Protein AF-A0A3N6W2A1-F1 (afdb_monomer_lite)

Structure (mmCIF, N/CA/C/O backbone):
data_AF-A0A3N6W2A1-F1
#
_entry.id   AF-A0A3N6W2A1-F1
#
loop_
_atom_site.group_PDB
_atom_site.id
_atom_site.type_symbol
_atom_site.label_atom_id
_atom_site.label_alt_id
_atom_site.label_comp_id
_atom_site.label_asym_id
_atom_site.label_entity_id
_atom_site.label_seq_id
_atom_site.pdbx_PDB_ins_code
_atom_site.Cartn_x
_atom_site.Cartn_y
_atom_site.Cartn_z
_atom_site.occupancy
_atom_site.B_iso_or_equiv
_atom_site.auth_seq_id
_atom_site.auth_comp_id
_atom_site.auth_asym_id
_atom_site.auth_atom_id
_atom_site.pdbx_PDB_model_num
ATOM 1 N N . MET A 1 1 ? 66.317 12.081 1.863 1.00 39.25 1 MET A N 1
ATOM 2 C CA . MET A 1 1 ? 66.305 10.821 1.092 1.00 39.25 1 MET A CA 1
ATOM 3 C C . MET A 1 1 ? 64.850 10.505 0.792 1.00 39.25 1 MET A C 1
ATOM 5 O O . MET A 1 1 ? 64.077 10.373 1.728 1.00 39.25 1 MET A O 1
ATOM 9 N N . PHE A 1 2 ? 64.473 10.558 -0.485 1.00 30.78 2 PHE A N 1
ATOM 10 C CA . PHE A 1 2 ? 63.112 10.341 -0.981 1.00 30.78 2 PHE A CA 1
ATOM 11 C C . PHE A 1 2 ? 62.714 8.862 -0.900 1.00 30.78 2 PHE A C 1
ATOM 13 O O . PHE A 1 2 ? 63.525 8.002 -1.236 1.00 30.78 2 PHE A O 1
ATOM 20 N N . LEU A 1 3 ? 61.440 8.597 -0.612 1.00 36.06 3 LEU A N 1
ATOM 21 C CA . LEU A 1 3 ? 60.660 7.619 -1.371 1.00 36.06 3 LEU A CA 1
ATOM 22 C C . LEU A 1 3 ? 59.370 8.323 -1.827 1.00 36.06 3 LEU A C 1
ATOM 24 O O . LEU A 1 3 ? 58.676 8.881 -0.976 1.00 36.06 3 LEU A O 1
ATOM 28 N N . PRO A 1 4 ? 59.057 8.369 -3.134 1.00 37.38 4 PRO A N 1
ATOM 29 C CA . PRO A 1 4 ? 57.804 8.930 -3.616 1.00 37.38 4 PRO A CA 1
ATOM 30 C C . PRO A 1 4 ? 56.659 7.930 -3.415 1.00 37.38 4 PRO A C 1
ATOM 32 O O . PRO A 1 4 ? 56.799 6.733 -3.672 1.00 37.38 4 PRO A O 1
ATOM 35 N N . PHE A 1 5 ? 55.516 8.448 -2.971 1.00 33.84 5 PHE A N 1
ATOM 36 C CA . PHE A 1 5 ? 54.234 7.756 -2.981 1.00 33.84 5 PHE A CA 1
ATOM 37 C C . PHE A 1 5 ? 53.875 7.460 -4.444 1.00 33.84 5 PHE A C 1
ATOM 39 O O . PHE A 1 5 ? 53.696 8.381 -5.240 1.00 33.84 5 PHE A O 1
ATOM 46 N N . ARG A 1 6 ? 53.853 6.180 -4.834 1.00 37.25 6 ARG A N 1
ATOM 47 C CA . ARG A 1 6 ? 53.303 5.773 -6.132 1.00 37.25 6 ARG A CA 1
ATOM 48 C C . ARG A 1 6 ? 51.794 5.929 -6.041 1.00 37.25 6 ARG A C 1
ATOM 50 O O . ARG A 1 6 ? 51.123 5.066 -5.483 1.00 37.25 6 ARG A O 1
ATOM 57 N N . GLU A 1 7 ? 51.284 7.005 -6.623 1.00 39.84 7 GLU A N 1
ATOM 58 C CA . GLU A 1 7 ? 49.917 7.044 -7.124 1.00 39.84 7 GLU A CA 1
ATOM 59 C C . GLU A 1 7 ? 49.813 5.947 -8.191 1.00 39.84 7 GLU A C 1
ATOM 61 O O . GLU A 1 7 ? 50.263 6.088 -9.328 1.00 39.84 7 GLU A O 1
ATOM 66 N N . GLY A 1 8 ? 49.336 4.770 -7.780 1.00 39.75 8 GLY A N 1
ATOM 67 C CA . GLY A 1 8 ? 48.748 3.838 -8.729 1.00 39.75 8 GLY A CA 1
ATOM 68 C C . GLY A 1 8 ? 47.528 4.527 -9.335 1.00 39.75 8 GLY A C 1
ATOM 69 O O . GLY A 1 8 ? 46.872 5.287 -8.618 1.00 39.75 8 GLY A O 1
ATOM 70 N N . PRO A 1 9 ? 47.227 4.322 -10.626 1.00 40.31 9 PRO A N 1
ATOM 71 C CA . PRO A 1 9 ? 46.021 4.896 -11.191 1.00 40.31 9 PRO A CA 1
ATOM 72 C C . PRO A 1 9 ? 44.855 4.443 -10.312 1.00 40.31 9 PRO A C 1
ATOM 74 O O . PRO A 1 9 ? 44.665 3.240 -10.112 1.00 40.31 9 PRO A O 1
ATOM 77 N N . MET A 1 10 ? 44.110 5.406 -9.756 1.00 40.62 10 MET A N 1
ATOM 78 C CA . MET A 1 10 ? 42.717 5.159 -9.418 1.00 40.62 10 MET A CA 1
ATOM 79 C C . MET A 1 10 ? 42.120 4.646 -10.713 1.00 40.62 10 MET A C 1
ATOM 81 O O . MET A 1 10 ? 41.870 5.417 -11.639 1.00 40.62 10 MET A O 1
ATOM 85 N N . SER A 1 11 ? 41.994 3.324 -10.807 1.00 43.94 11 SER A N 1
ATOM 86 C CA . SER A 1 11 ? 41.056 2.737 -11.729 1.00 43.94 11 SER A CA 1
ATOM 87 C C . SER A 1 11 ? 39.748 3.364 -11.297 1.00 43.94 11 SER A C 1
ATOM 89 O O . SER A 1 11 ? 39.209 3.020 -10.245 1.00 43.94 11 SER A O 1
ATOM 91 N N . LEU A 1 12 ? 39.305 4.364 -12.058 1.00 44.81 12 LEU A N 1
ATOM 92 C CA . LEU A 1 12 ? 37.895 4.636 -12.163 1.00 44.81 12 LEU A CA 1
ATOM 93 C C . LEU A 1 12 ? 37.332 3.254 -12.461 1.00 44.81 12 LEU A C 1
ATOM 95 O O . LEU A 1 12 ? 37.626 2.660 -13.501 1.00 44.81 12 LEU A O 1
ATOM 99 N N . VAL A 1 13 ? 36.682 2.658 -11.464 1.00 46.94 13 VAL A N 1
ATOM 100 C CA . VAL A 1 13 ? 35.676 1.664 -11.768 1.00 46.94 13 VAL A CA 1
ATOM 101 C C . VAL A 1 13 ? 34.690 2.507 -12.543 1.00 46.94 13 VAL A C 1
ATOM 103 O O . VAL A 1 13 ? 33.936 3.291 -11.975 1.00 46.94 13 VAL A O 1
ATOM 106 N N . GLU A 1 14 ? 34.874 2.495 -13.857 1.00 40.19 14 GLU A N 1
ATOM 107 C CA . GLU A 1 14 ? 33.862 2.861 -14.810 1.00 40.19 14 GLU A CA 1
ATOM 108 C C . GLU A 1 14 ? 32.752 1.883 -14.455 1.00 40.19 14 GLU A C 1
ATOM 110 O O . GLU A 1 14 ? 32.778 0.709 -14.833 1.00 40.19 14 GLU A O 1
ATOM 115 N N . SER A 1 15 ? 31.882 2.313 -13.540 1.00 46.41 15 SER A N 1
ATOM 116 C CA . SER A 1 15 ? 30.575 1.726 -13.374 1.00 46.41 15 SER A CA 1
ATOM 117 C C . SER A 1 15 ? 29.978 1.908 -14.752 1.00 46.41 15 SER A C 1
ATOM 119 O O . SER A 1 15 ? 29.510 2.995 -15.081 1.00 46.41 15 SER A O 1
ATOM 121 N N . SER A 1 16 ? 30.164 0.899 -15.609 1.00 40.03 16 SER A N 1
ATOM 122 C CA . SER A 1 16 ? 29.459 0.786 -16.874 1.00 40.03 16 SER A CA 1
ATOM 123 C C . SER A 1 16 ? 28.034 1.198 -16.545 1.00 40.03 16 SER A C 1
ATOM 125 O O . SER A 1 16 ? 27.504 0.630 -15.580 1.00 40.03 16 SER A O 1
ATOM 127 N N . PRO A 1 17 ? 27.429 2.179 -17.239 1.00 47.47 17 PRO A N 1
ATOM 128 C CA . PRO A 1 17 ? 25.997 2.315 -17.139 1.00 47.47 17 PRO A CA 1
ATOM 129 C C . PRO A 1 17 ? 25.513 0.965 -17.649 1.00 47.47 17 PRO A C 1
ATOM 131 O O . PRO A 1 17 ? 25.675 0.604 -18.816 1.00 47.47 17 PRO A O 1
ATOM 134 N N . VAL A 1 18 ? 25.113 0.104 -16.720 1.00 49.78 18 VAL A N 1
ATOM 135 C CA . VAL A 1 18 ? 24.213 -0.962 -17.081 1.00 49.78 18 VAL A CA 1
ATOM 136 C C . VAL A 1 18 ? 23.040 -0.142 -17.566 1.00 49.78 18 VAL A C 1
ATOM 138 O O . VAL A 1 18 ? 22.461 0.585 -16.764 1.00 49.78 18 VAL A O 1
ATOM 141 N N . ASP A 1 19 ? 22.802 -0.138 -18.876 1.00 51.88 19 ASP A N 1
ATOM 142 C CA . ASP A 1 19 ? 21.496 0.210 -19.411 1.00 51.88 19 ASP A CA 1
ATOM 143 C C . ASP A 1 19 ? 20.515 -0.644 -18.607 1.00 51.88 19 ASP A C 1
ATOM 145 O O . ASP A 1 19 ? 20.301 -1.826 -18.905 1.00 51.88 19 ASP A O 1
ATOM 149 N N . LEU A 1 20 ? 20.006 -0.094 -17.506 1.00 59.22 20 LEU A N 1
ATOM 150 C CA . LEU A 1 20 ? 18.919 -0.662 -16.744 1.00 59.22 20 LEU A CA 1
ATOM 151 C C . LEU A 1 20 ? 17.723 -0.410 -17.637 1.00 59.22 20 LEU A C 1
ATOM 153 O O . LEU A 1 20 ? 17.031 0.597 -17.540 1.00 59.22 20 LEU A O 1
ATOM 157 N N . ALA A 1 21 ? 17.575 -1.291 -18.626 1.00 74.25 21 ALA A N 1
ATOM 158 C CA . ALA A 1 21 ? 16.451 -1.259 -19.526 1.00 74.25 21 ALA A CA 1
ATOM 159 C C . ALA A 1 21 ? 15.194 -1.148 -18.667 1.00 74.25 21 ALA A C 1
ATOM 161 O O . ALA A 1 21 ? 15.013 -1.944 -17.741 1.00 74.25 21 ALA A O 1
ATOM 162 N N . CYS A 1 22 ? 14.376 -0.140 -18.977 1.00 82.81 22 CYS A N 1
ATOM 163 C CA . CYS A 1 22 ? 13.156 0.156 -18.245 1.00 82.81 22 CYS A CA 1
ATOM 164 C C . CYS A 1 22 ? 12.401 -1.153 -17.941 1.00 82.81 22 CYS A C 1
ATOM 166 O O . CYS A 1 22 ? 12.085 -1.898 -18.881 1.00 82.81 22 CYS A O 1
ATOM 168 N N . PRO A 1 23 ? 12.164 -1.485 -16.659 1.00 85.69 23 PRO A N 1
ATOM 169 C CA . PRO A 1 23 ? 11.565 -2.757 -16.302 1.00 85.69 23 PRO A CA 1
ATOM 170 C C . PRO A 1 23 ? 10.184 -2.919 -16.940 1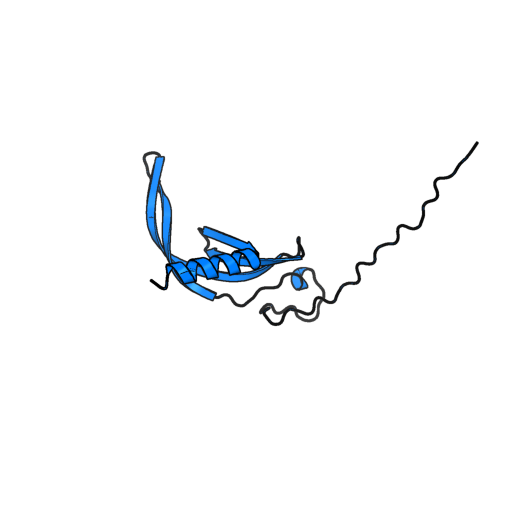.00 85.69 23 PRO A C 1
ATOM 172 O O . PRO A 1 23 ? 9.414 -1.966 -17.001 1.00 85.69 23 PRO A O 1
ATOM 175 N N . GLU A 1 24 ? 9.807 -4.143 -17.323 1.00 88.75 24 GLU A N 1
ATOM 176 C CA . GLU A 1 24 ? 8.507 -4.409 -17.976 1.00 88.75 24 GLU A CA 1
ATOM 177 C C . GLU A 1 24 ? 7.284 -3.981 -17.145 1.00 88.75 24 GLU A C 1
ATOM 179 O O . GLU A 1 24 ? 6.186 -3.838 -17.675 1.00 88.75 24 GLU A O 1
ATOM 184 N N . TRP A 1 25 ? 7.454 -3.819 -15.832 1.00 91.62 25 TRP A N 1
ATOM 185 C CA . TRP A 1 25 ? 6.402 -3.372 -14.922 1.00 91.62 25 TRP A CA 1
ATOM 186 C C . TRP A 1 25 ? 6.295 -1.846 -14.808 1.00 91.62 25 TRP A C 1
ATOM 188 O O . TRP A 1 25 ? 5.337 -1.365 -14.203 1.00 91.62 25 TRP A O 1
ATOM 198 N N . CYS A 1 26 ? 7.273 -1.096 -15.318 1.00 92.00 26 CYS A N 1
ATOM 199 C CA . CYS A 1 26 ? 7.289 0.356 -15.249 1.00 92.00 26 CYS A CA 1
ATOM 200 C C . CYS A 1 26 ? 6.246 0.947 -16.210 1.00 92.00 26 CYS A C 1
ATOM 202 O O . CYS A 1 26 ? 6.182 0.593 -17.387 1.00 92.00 26 CYS A O 1
ATOM 204 N N . ALA A 1 27 ? 5.434 1.864 -15.695 1.00 90.88 27 ALA A N 1
ATOM 205 C CA . ALA A 1 27 ? 4.418 2.616 -16.422 1.00 90.88 27 ALA A CA 1
ATOM 206 C C . ALA A 1 27 ? 4.857 4.062 -16.728 1.00 90.88 27 ALA A C 1
ATOM 208 O O . ALA A 1 27 ? 4.149 4.793 -17.427 1.00 90.88 27 ALA A O 1
ATOM 209 N N . VAL A 1 28 ? 6.014 4.496 -16.216 1.00 87.12 28 VAL A N 1
ATOM 210 C CA . VAL A 1 28 ? 6.564 5.830 -16.477 1.00 87.12 28 VAL A CA 1
ATOM 211 C C . VAL A 1 28 ? 7.091 5.899 -17.911 1.00 87.12 28 VAL A C 1
ATOM 213 O O . VAL A 1 28 ? 7.804 5.018 -18.391 1.00 87.12 28 VAL A O 1
ATOM 216 N N . ASN A 1 29 ? 6.739 6.972 -18.620 1.00 82.00 29 ASN A N 1
ATOM 217 C CA . ASN A 1 29 ? 7.278 7.239 -19.947 1.00 82.00 29 ASN A CA 1
ATOM 218 C C . ASN A 1 29 ? 8.612 7.986 -19.831 1.00 82.00 29 ASN A C 1
ATOM 220 O O . ASN A 1 29 ? 8.628 9.213 -19.734 1.00 82.00 29 ASN A O 1
ATOM 224 N N . HIS A 1 30 ? 9.707 7.235 -19.886 1.00 74.94 30 HIS A N 1
ATOM 225 C CA . HIS A 1 30 ? 11.074 7.757 -19.806 1.00 74.94 30 HIS A CA 1
ATOM 226 C C . HIS A 1 30 ? 11.573 8.411 -21.116 1.00 74.94 30 HIS A C 1
ATOM 228 O O . HIS A 1 30 ? 12.630 9.027 -21.168 1.00 74.94 30 HIS A O 1
ATOM 234 N N . GLY A 1 31 ? 10.796 8.377 -22.208 1.00 66.88 31 GLY A N 1
ATOM 235 C CA . GLY A 1 31 ? 11.262 8.916 -23.491 1.00 66.88 31 GLY A CA 1
ATOM 236 C C . GLY A 1 31 ? 12.565 8.246 -23.961 1.00 66.88 31 GLY A C 1
ATOM 237 O O . GLY A 1 31 ? 12.770 7.060 -23.737 1.00 66.88 31 GLY A O 1
ATOM 238 N N . THR A 1 32 ? 13.422 8.982 -24.672 1.00 62.81 32 THR A N 1
ATOM 239 C CA . THR A 1 32 ? 14.726 8.497 -25.182 1.00 62.81 32 THR A CA 1
ATOM 240 C C . THR A 1 32 ? 15.918 9.221 -24.550 1.00 62.81 32 THR A C 1
ATOM 242 O O . THR A 1 32 ? 16.983 9.272 -25.162 1.00 62.81 32 THR A O 1
ATOM 245 N N . HIS A 1 33 ? 15.734 9.900 -23.418 1.00 52.72 33 HIS A N 1
ATOM 246 C CA . HIS A 1 33 ? 16.757 10.782 -22.858 1.00 52.72 33 HIS A CA 1
ATOM 247 C C . HIS A 1 33 ? 17.191 10.304 -21.484 1.00 52.72 33 HIS A C 1
ATOM 249 O O . HIS A 1 33 ? 16.479 10.609 -20.540 1.00 52.72 33 HIS A O 1
ATOM 255 N N . GLU A 1 34 ? 18.399 9.735 -21.409 1.00 56.97 34 GLU A N 1
ATOM 256 C CA . GLU A 1 34 ? 19.134 9.365 -20.189 1.00 56.97 34 GLU A CA 1
ATOM 257 C C . GLU A 1 34 ? 19.265 10.556 -19.218 1.00 56.97 34 GLU A C 1
ATOM 259 O O . GLU A 1 34 ? 20.271 11.272 -19.168 1.00 56.97 34 GLU A O 1
ATOM 264 N N . LEU A 1 35 ? 18.203 10.835 -18.476 1.00 58.94 35 LEU A N 1
ATOM 265 C CA . LEU A 1 35 ? 18.165 11.793 -17.381 1.00 58.94 35 LEU A CA 1
ATOM 266 C C . LEU A 1 35 ? 18.044 11.011 -16.076 1.00 58.94 35 LEU A C 1
ATOM 268 O O . LEU A 1 35 ? 17.622 9.8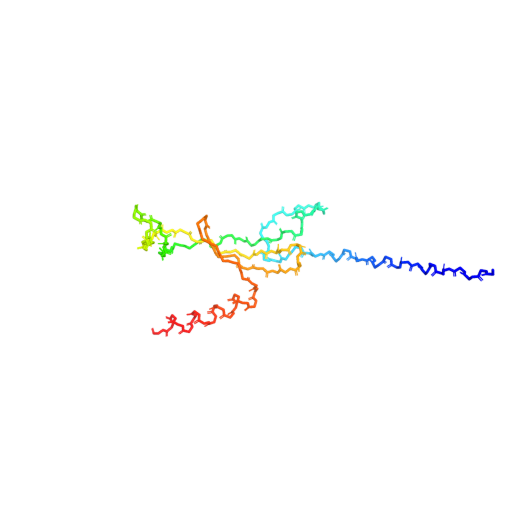72 -16.078 1.00 58.94 35 LEU A O 1
ATOM 272 N N . VAL A 1 36 ? 18.324 11.640 -14.934 1.00 55.59 36 VAL A N 1
ATOM 273 C CA . VAL A 1 36 ? 18.113 11.017 -13.605 1.00 55.59 36 VAL A CA 1
ATOM 274 C C . VAL A 1 36 ? 16.665 10.518 -13.416 1.00 55.59 36 VAL A C 1
ATOM 276 O O . VAL A 1 36 ? 16.419 9.591 -12.661 1.00 55.59 36 VAL A O 1
ATOM 279 N N . ALA A 1 37 ? 15.700 11.094 -14.145 1.00 57.62 37 ALA A N 1
ATOM 280 C CA . ALA A 1 37 ? 14.315 10.620 -14.182 1.00 57.62 37 ALA A CA 1
ATOM 281 C C . ALA A 1 37 ? 14.132 9.259 -14.890 1.00 57.62 37 ALA A C 1
ATOM 283 O O . ALA A 1 37 ? 13.057 8.672 -14.793 1.00 57.62 37 ALA A O 1
ATOM 284 N N . ASP A 1 38 ? 15.143 8.768 -15.604 1.00 63.41 38 ASP A N 1
ATOM 285 C CA . ASP A 1 38 ? 15.161 7.445 -16.233 1.00 63.41 38 ASP A CA 1
ATOM 286 C C . ASP A 1 38 ? 15.495 6.335 -15.238 1.00 63.41 38 ASP A C 1
ATOM 288 O O . ASP A 1 38 ? 15.158 5.185 -15.503 1.00 63.41 38 ASP A O 1
ATOM 292 N N . ASP A 1 39 ? 16.056 6.685 -14.076 1.00 70.06 39 ASP A N 1
ATOM 293 C CA . ASP A 1 39 ? 16.361 5.739 -12.997 1.00 70.06 39 ASP A CA 1
ATOM 294 C C . ASP A 1 39 ? 15.170 5.547 -12.028 1.00 70.06 39 ASP A C 1
ATOM 296 O O . ASP A 1 39 ? 15.124 4.574 -11.268 1.00 70.06 39 ASP A O 1
ATOM 300 N N . ASP A 1 40 ? 14.179 6.449 -12.054 1.00 80.06 40 ASP A N 1
ATOM 301 C CA . ASP A 1 40 ? 12.997 6.421 -11.181 1.00 80.06 40 ASP A CA 1
ATOM 302 C C . ASP A 1 40 ? 11.828 5.675 -11.846 1.00 80.06 40 ASP A C 1
ATOM 304 O O . ASP A 1 40 ? 10.976 6.253 -12.524 1.00 80.06 40 ASP A O 1
ATOM 308 N N . HIS A 1 41 ? 11.752 4.363 -11.639 1.00 88.88 41 HIS A N 1
ATOM 309 C CA . HIS A 1 41 ? 10.683 3.535 -12.198 1.00 88.88 41 HIS A CA 1
ATOM 310 C C . HIS A 1 41 ? 9.472 3.432 -11.271 1.00 88.88 41 HIS A C 1
ATOM 312 O O . HIS A 1 41 ? 9.612 3.212 -10.068 1.00 88.88 41 HIS A O 1
ATOM 318 N N . GLN A 1 42 ? 8.267 3.478 -11.841 1.00 93.75 42 GLN A N 1
ATOM 319 C CA . GLN A 1 42 ? 7.016 3.316 -11.099 1.00 93.75 42 GLN A CA 1
ATOM 320 C C . GLN A 1 42 ? 6.015 2.472 -11.888 1.00 93.75 42 GLN A C 1
ATOM 322 O O . GLN A 1 42 ? 5.873 2.653 -13.094 1.00 93.75 42 GLN A O 1
ATOM 327 N N . SER A 1 43 ? 5.299 1.566 -11.224 1.00 95.62 43 SER A N 1
ATOM 328 C CA . SER A 1 43 ? 4.159 0.862 -11.815 1.00 95.62 43 SER A CA 1
ATOM 329 C C . SER A 1 43 ? 2.942 1.772 -11.981 1.00 95.62 43 SER A C 1
ATOM 331 O O . SER A 1 43 ? 2.891 2.890 -11.459 1.00 95.62 43 SER A O 1
ATOM 333 N N . ASP A 1 44 ? 1.903 1.240 -12.627 1.00 96.00 44 ASP A N 1
ATOM 334 C CA . ASP A 1 44 ? 0.556 1.790 -12.503 1.00 96.00 44 ASP A CA 1
ATOM 335 C C . ASP A 1 44 ? 0.150 1.919 -11.027 1.00 96.00 44 ASP A C 1
ATOM 337 O O . ASP A 1 44 ? 0.573 1.135 -10.166 1.00 96.00 44 ASP A O 1
ATOM 341 N N . ILE A 1 45 ? -0.696 2.911 -10.749 1.00 96.38 45 ILE A N 1
ATOM 342 C CA . ILE A 1 45 ? -1.266 3.125 -9.422 1.00 96.38 45 ILE A CA 1
ATOM 343 C C . ILE A 1 45 ? -2.498 2.236 -9.263 1.00 96.38 45 ILE A C 1
ATOM 345 O O . ILE A 1 45 ? -3.471 2.353 -10.012 1.00 96.38 45 ILE A O 1
ATOM 349 N N . HIS A 1 46 ? -2.469 1.354 -8.264 1.00 97.44 46 HIS A N 1
ATOM 350 C CA . HIS A 1 46 ? -3.614 0.531 -7.898 1.00 97.44 46 HIS A CA 1
ATOM 351 C C . HIS A 1 46 ? -4.326 1.113 -6.676 1.00 97.44 46 HIS A C 1
ATOM 353 O O . HIS A 1 46 ? -3.924 0.869 -5.540 1.00 97.44 46 HIS A O 1
ATOM 359 N N . THR A 1 47 ? -5.411 1.848 -6.914 1.00 97.69 47 THR A N 1
ATOM 360 C CA . THR A 1 47 ? -6.226 2.456 -5.854 1.00 97.69 47 THR A CA 1
ATOM 361 C C . THR A 1 47 ? -7.275 1.482 -5.309 1.00 97.69 47 THR A C 1
ATOM 363 O O . THR A 1 47 ? -8.009 0.838 -6.065 1.00 97.69 47 THR A O 1
ATOM 366 N N . VAL A 1 48 ? -7.381 1.388 -3.982 1.00 96.62 48 VAL A N 1
ATOM 367 C CA . VAL A 1 48 ? -8.303 0.504 -3.258 1.00 96.62 48 VAL A CA 1
ATOM 368 C C . VAL A 1 48 ? -9.077 1.290 -2.201 1.00 96.62 48 VAL A C 1
ATOM 370 O O . VAL A 1 48 ? -8.487 1.878 -1.298 1.00 96.62 48 VAL A O 1
ATOM 373 N N . ALA A 1 49 ? -10.409 1.222 -2.252 1.00 97.12 49 ALA A N 1
ATOM 374 C CA . ALA A 1 49 ? -11.265 1.781 -1.208 1.00 97.12 49 ALA A CA 1
ATOM 375 C C . ALA A 1 49 ? -11.096 1.012 0.116 1.00 97.12 49 ALA A C 1
ATOM 377 O O . ALA A 1 49 ? -11.206 -0.218 0.162 1.00 97.12 49 ALA A O 1
ATOM 378 N N . ALA A 1 50 ? -10.876 1.738 1.209 1.00 94.81 50 ALA A N 1
ATOM 379 C CA . ALA A 1 50 ? -10.549 1.189 2.516 1.00 94.81 50 ALA A CA 1
ATOM 380 C C . ALA A 1 50 ? -11.232 1.931 3.678 1.00 94.81 50 ALA A C 1
ATOM 382 O O . ALA A 1 50 ? -11.622 3.096 3.595 1.00 94.81 50 ALA A O 1
ATOM 383 N N . LEU A 1 51 ? -11.353 1.232 4.811 1.00 95.19 51 LEU A N 1
ATOM 384 C CA . LEU A 1 51 ? -11.751 1.808 6.096 1.00 95.19 51 LEU A CA 1
ATOM 385 C C . LEU A 1 51 ? -10.542 1.823 7.027 1.00 95.19 51 LEU A C 1
ATOM 387 O O . LEU A 1 51 ? -10.082 0.771 7.474 1.00 95.19 51 LEU A O 1
ATOM 391 N N . LEU A 1 52 ? -10.041 3.017 7.329 1.00 92.94 52 LEU A N 1
ATOM 392 C CA . LEU A 1 52 ? -8.791 3.207 8.056 1.00 92.94 52 LEU A CA 1
ATOM 393 C C . LEU A 1 52 ? -9.040 3.718 9.464 1.00 92.94 52 LEU A C 1
ATOM 395 O O . LEU A 1 52 ? -9.914 4.550 9.708 1.00 92.94 52 LEU A O 1
ATOM 399 N N . ARG A 1 53 ? -8.250 3.208 10.410 1.00 92.06 53 ARG A N 1
ATOM 400 C CA . ARG A 1 53 ? -8.234 3.696 11.789 1.00 92.06 53 ARG A CA 1
ATOM 401 C C . ARG A 1 53 ? -7.224 4.830 11.876 1.00 92.06 53 ARG A C 1
ATOM 403 O O . ARG A 1 53 ? -6.034 4.594 11.731 1.00 92.06 53 ARG A O 1
ATOM 410 N N . HIS A 1 54 ? -7.702 6.030 12.166 1.00 87.88 54 HIS A N 1
ATOM 411 C CA . HIS A 1 54 ? -6.871 7.213 12.342 1.00 87.88 54 HIS A CA 1
ATOM 412 C C . HIS A 1 54 ? -6.856 7.635 13.814 1.00 87.88 54 HIS A C 1
ATOM 414 O O . HIS A 1 54 ? -7.904 7.645 14.468 1.00 87.88 54 HIS A O 1
ATOM 420 N N . LEU A 1 55 ? -5.678 7.982 14.335 1.00 88.81 55 LEU A N 1
ATOM 421 C CA . LEU A 1 55 ? -5.510 8.566 15.666 1.00 88.81 55 LEU A CA 1
ATOM 422 C C . LEU A 1 55 ? -5.511 10.087 15.527 1.00 88.81 55 LEU A C 1
ATOM 424 O O . LEU A 1 55 ? -4.651 10.650 14.861 1.00 88.81 55 LEU A O 1
ATOM 428 N N . ALA A 1 56 ? -6.479 10.750 16.150 1.00 85.56 56 ALA A N 1
ATOM 429 C CA . ALA A 1 56 ? -6.606 12.199 16.130 1.00 85.56 56 ALA A CA 1
ATOM 430 C C . ALA A 1 56 ? -6.517 12.766 17.554 1.00 85.56 56 ALA A C 1
ATOM 432 O O . ALA A 1 56 ? -7.024 12.141 18.487 1.00 85.56 56 ALA A O 1
ATOM 433 N N . PRO A 1 57 ? -5.913 13.948 17.743 1.00 89.19 57 PRO A N 1
ATOM 434 C CA . PRO A 1 57 ? -5.930 14.624 19.030 1.00 89.19 57 PRO A CA 1
ATOM 435 C C . PRO A 1 57 ? -7.344 15.114 19.373 1.00 89.19 57 PRO A C 1
ATOM 437 O O . PRO A 1 57 ? -8.058 15.661 18.531 1.00 89.19 57 PRO A O 1
ATOM 440 N N . ALA A 1 58 ? -7.740 14.921 20.626 1.00 89.69 58 ALA A N 1
ATOM 441 C CA . ALA A 1 58 ? -8.947 15.473 21.218 1.00 89.69 58 ALA A CA 1
ATOM 442 C C . ALA A 1 58 ? -8.661 16.828 21.896 1.00 89.69 58 ALA A C 1
ATOM 444 O O . ALA A 1 58 ? -7.502 17.152 22.172 1.00 89.69 58 ALA A O 1
ATOM 445 N N . PRO A 1 59 ? -9.700 17.628 22.204 1.00 91.00 59 PRO A N 1
ATOM 446 C CA . PRO A 1 59 ? -9.526 18.935 22.845 1.00 91.00 59 PRO A CA 1
ATOM 447 C C . PRO A 1 59 ? -8.832 18.886 24.213 1.00 91.00 59 PRO A C 1
ATOM 449 O O . PRO A 1 59 ? -8.247 19.877 24.636 1.00 91.00 59 PRO A O 1
ATOM 452 N N . ASP A 1 60 ? -8.898 17.747 24.902 1.00 94.31 60 ASP A N 1
ATOM 453 C CA . ASP A 1 60 ? -8.238 17.506 26.188 1.00 94.31 60 ASP A CA 1
ATOM 454 C C . ASP A 1 60 ? -6.787 17.003 26.051 1.00 94.31 60 ASP A C 1
ATOM 456 O O . ASP A 1 60 ? -6.135 16.716 27.054 1.00 94.31 60 ASP A O 1
ATOM 460 N N . GLY A 1 61 ? -6.272 16.896 24.822 1.00 90.75 61 GLY A N 1
ATOM 461 C CA . GLY A 1 61 ? -4.927 16.406 24.521 1.00 90.75 61 GLY A CA 1
ATOM 462 C C . GLY A 1 61 ? -4.797 14.880 24.466 1.00 90.75 61 GLY A C 1
ATOM 463 O O . GLY A 1 61 ? -3.703 14.384 24.199 1.00 90.75 61 GLY A O 1
ATOM 464 N N . SER A 1 62 ? -5.875 14.122 24.688 1.00 92.94 62 SER A N 1
ATOM 465 C CA . SER A 1 62 ? -5.876 12.669 24.480 1.00 92.94 62 SER A CA 1
ATOM 466 C C . SER A 1 62 ? -5.921 12.306 22.988 1.00 92.94 62 SER A C 1
ATOM 468 O O . SER A 1 62 ? -6.238 13.140 22.141 1.00 92.94 62 SER A O 1
ATOM 470 N N . LEU A 1 63 ? -5.595 11.056 22.640 1.00 92.81 63 LEU A N 1
ATOM 471 C CA . LEU A 1 63 ? -5.791 10.541 21.283 1.00 92.81 63 LEU A CA 1
ATOM 472 C C . LEU A 1 63 ? -7.114 9.784 21.203 1.00 92.81 63 LEU A C 1
ATOM 474 O O . LEU A 1 63 ? -7.322 8.794 21.906 1.00 92.81 63 LEU A O 1
ATOM 478 N N . ILE A 1 64 ? -7.980 10.219 20.297 1.00 92.25 64 ILE A N 1
ATOM 479 C CA . ILE A 1 64 ? -9.192 9.502 19.922 1.00 92.25 64 ILE A CA 1
ATOM 480 C C . ILE A 1 64 ? -8.960 8.754 18.622 1.00 92.25 64 ILE A C 1
ATOM 482 O O . ILE A 1 64 ? -8.339 9.244 17.680 1.00 92.25 64 ILE A O 1
ATOM 486 N N . GLN A 1 65 ? -9.495 7.546 18.558 1.00 91.38 65 GLN A N 1
ATOM 487 C CA . GLN A 1 65 ? -9.440 6.749 17.353 1.00 91.38 65 GLN A CA 1
ATOM 488 C C . GLN A 1 65 ? -10.742 6.894 16.578 1.00 91.38 65 G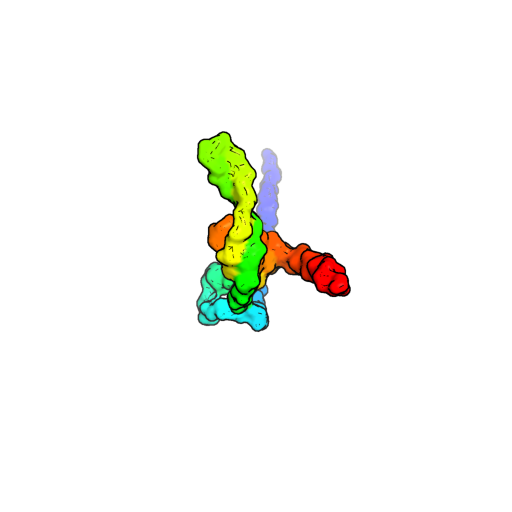LN A C 1
ATOM 490 O O . GLN A 1 65 ? -11.818 6.591 17.093 1.00 91.38 65 GLN A O 1
ATOM 495 N N . ARG A 1 66 ? -10.637 7.295 15.315 1.00 90.19 66 ARG A N 1
ATOM 496 C CA . ARG A 1 66 ? -11.762 7.375 14.381 1.00 90.19 66 ARG A CA 1
ATOM 497 C C . ARG A 1 66 ? -11.580 6.381 13.240 1.00 90.19 66 ARG A C 1
ATOM 499 O O . ARG A 1 66 ? -10.453 6.037 12.896 1.00 90.19 66 ARG A O 1
ATOM 506 N N . THR A 1 67 ? -12.688 5.926 12.664 1.00 93.56 67 THR A N 1
ATOM 507 C CA . THR A 1 67 ? -12.675 5.164 11.408 1.00 93.56 67 THR A CA 1
ATOM 508 C C . THR A 1 67 ? -13.036 6.112 10.277 1.00 93.56 67 THR A C 1
ATOM 510 O O . THR A 1 67 ? -14.028 6.830 10.389 1.00 93.56 67 THR A O 1
ATOM 513 N N . VAL A 1 68 ? -12.230 6.138 9.223 1.00 92.25 68 VAL A N 1
ATOM 514 C CA . VAL A 1 68 ? -12.390 7.042 8.081 1.00 92.25 68 VAL A CA 1
ATOM 515 C C . VAL A 1 68 ? -12.423 6.205 6.809 1.00 92.25 68 VAL A C 1
ATOM 517 O O . VAL A 1 68 ? -11.595 5.311 6.640 1.00 92.25 68 VAL A O 1
ATOM 520 N N . ALA A 1 69 ? -13.397 6.472 5.940 1.00 95.25 69 ALA A N 1
ATOM 521 C CA . ALA A 1 69 ? -13.391 5.935 4.587 1.00 95.25 69 ALA A CA 1
ATOM 522 C C . ALA A 1 69 ? -12.367 6.703 3.756 1.00 95.25 69 ALA A C 1
ATOM 524 O O . ALA A 1 69 ? -12.365 7.934 3.768 1.00 95.25 69 ALA A O 1
ATOM 525 N N . SER A 1 70 ? -11.486 5.978 3.084 1.00 95.31 70 SER A N 1
ATOM 526 C CA . SER A 1 70 ? -10.394 6.558 2.317 1.00 95.31 70 SER A CA 1
ATOM 527 C C . SER A 1 70 ? -9.997 5.627 1.184 1.00 95.31 70 SER A C 1
ATOM 529 O O . SER A 1 70 ? -10.305 4.437 1.228 1.00 95.31 70 SER A O 1
ATOM 531 N N . ASP A 1 71 ? -9.291 6.167 0.207 1.00 97.06 71 ASP A N 1
ATOM 532 C CA . ASP A 1 71 ? -8.656 5.393 -0.845 1.00 97.06 71 ASP A CA 1
ATOM 533 C C . ASP A 1 71 ? -7.177 5.205 -0.482 1.00 97.06 71 ASP A C 1
ATOM 535 O O . ASP A 1 71 ? -6.542 6.120 0.045 1.00 97.06 71 ASP A O 1
ATOM 539 N N . ILE A 1 72 ? -6.657 3.996 -0.691 1.00 97.25 72 ILE A N 1
ATOM 540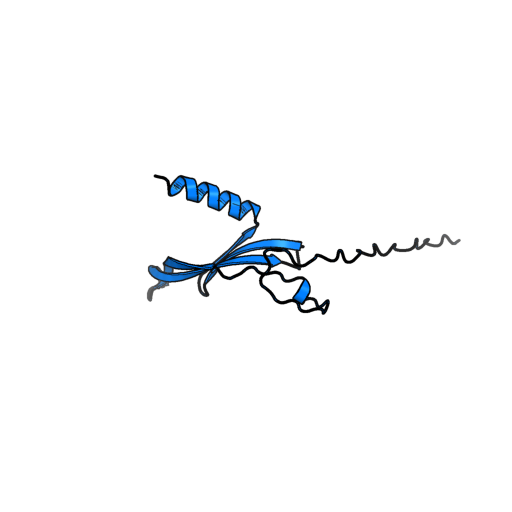 C CA . ILE A 1 72 ? -5.237 3.668 -0.542 1.00 97.25 72 ILE A CA 1
ATOM 541 C C . ILE A 1 72 ? -4.677 3.330 -1.912 1.00 97.25 72 ILE A C 1
ATOM 543 O O . ILE A 1 72 ? -5.216 2.460 -2.596 1.00 97.25 72 ILE A O 1
ATOM 547 N N . ASP A 1 73 ? -3.548 3.931 -2.245 1.00 97.88 73 ASP A N 1
ATOM 548 C CA . ASP A 1 73 ? -2.768 3.591 -3.419 1.00 97.88 73 ASP A CA 1
ATOM 549 C C . ASP A 1 73 ? -1.719 2.532 -3.086 1.00 97.88 73 ASP A C 1
ATOM 551 O O . ASP A 1 73 ? -1.040 2.589 -2.056 1.00 97.88 73 ASP A O 1
ATOM 555 N N . VAL A 1 74 ? -1.598 1.549 -3.977 1.00 98.00 74 VAL A N 1
ATOM 556 C CA . VAL A 1 74 ? -0.558 0.523 -3.952 1.00 98.00 74 VAL A CA 1
ATOM 557 C C . VAL A 1 74 ? 0.274 0.654 -5.216 1.00 98.00 74 VAL A C 1
ATOM 559 O O . VAL A 1 74 ? -0.254 0.544 -6.325 1.00 98.00 74 VAL A O 1
ATOM 562 N N . VAL A 1 75 ? 1.573 0.889 -5.043 1.00 97.56 75 VAL A N 1
ATOM 563 C CA . VAL A 1 75 ? 2.486 1.231 -6.138 1.00 97.56 75 VAL A CA 1
ATOM 564 C C . VAL A 1 75 ? 3.815 0.516 -5.942 1.00 97.56 75 VAL A C 1
ATOM 566 O O . VAL A 1 75 ? 4.374 0.537 -4.847 1.00 97.56 75 VAL A O 1
ATOM 569 N N . ARG A 1 76 ? 4.340 -0.107 -6.999 1.00 97.25 76 ARG A N 1
ATOM 570 C CA . ARG A 1 76 ? 5.733 -0.566 -7.035 1.00 97.25 76 ARG A CA 1
ATOM 571 C C . ARG A 1 76 ? 6.597 0.561 -7.573 1.00 97.25 76 ARG A C 1
ATOM 573 O O . ARG A 1 76 ? 6.279 1.109 -8.625 1.00 97.25 76 ARG A O 1
ATOM 580 N N . HIS A 1 77 ? 7.676 0.884 -6.877 1.00 94.56 77 HIS A N 1
ATOM 581 C CA . HIS A 1 77 ? 8.607 1.921 -7.306 1.00 94.56 77 HIS A CA 1
ATOM 582 C C . HIS A 1 77 ? 10.059 1.509 -7.069 1.00 94.56 77 HIS A C 1
ATOM 584 O O . HIS A 1 77 ? 10.332 0.575 -6.311 1.00 94.56 77 HIS A O 1
ATOM 590 N N . HIS A 1 78 ? 10.974 2.158 -7.778 1.00 91.69 78 HIS A N 1
ATOM 591 C CA . HIS A 1 78 ? 12.411 1.983 -7.637 1.00 91.69 78 HIS A CA 1
ATOM 592 C C . HIS A 1 78 ? 13.014 3.213 -6.954 1.00 91.69 78 HIS A C 1
ATOM 594 O O . HIS A 1 78 ? 12.802 4.332 -7.407 1.00 91.69 78 HIS A O 1
ATOM 600 N N . ASP A 1 79 ? 13.771 2.996 -5.877 1.00 85.75 79 ASP A N 1
ATOM 601 C CA . ASP A 1 79 ? 14.571 4.039 -5.236 1.00 85.75 79 ASP A CA 1
ATOM 602 C C . ASP A 1 79 ? 15.970 4.054 -5.854 1.00 85.75 79 ASP A C 1
ATOM 604 O O . ASP A 1 79 ? 16.837 3.256 -5.477 1.00 85.75 79 ASP A O 1
ATOM 608 N N . ALA A 1 80 ? 16.198 5.003 -6.762 1.00 80.50 80 ALA A N 1
ATOM 609 C CA . ALA A 1 80 ? 17.481 5.209 -7.425 1.00 80.50 80 ALA A CA 1
ATOM 610 C C . ALA A 1 80 ? 18.644 5.483 -6.450 1.00 80.50 80 ALA A C 1
ATOM 612 O O . ALA A 1 80 ? 19.802 5.232 -6.781 1.00 80.50 80 ALA A O 1
ATOM 613 N N . THR A 1 81 ? 18.372 5.953 -5.225 1.00 81.00 81 THR A N 1
ATOM 614 C CA . THR A 1 81 ? 19.426 6.229 -4.232 1.00 81.00 81 THR A CA 1
ATOM 615 C C . THR A 1 81 ? 20.069 4.945 -3.713 1.00 81.00 81 THR A C 1
ATOM 617 O O . THR A 1 81 ? 21.264 4.924 -3.409 1.00 81.00 81 THR A O 1
ATOM 620 N N . HIS A 1 82 ? 19.274 3.882 -3.577 1.00 82.88 82 HIS A N 1
ATOM 621 C CA . HIS A 1 82 ? 19.696 2.622 -2.964 1.00 82.88 82 HIS A CA 1
ATOM 622 C C . HIS A 1 82 ? 19.626 1.422 -3.916 1.00 82.88 82 HIS A C 1
ATOM 624 O O . HIS A 1 82 ? 19.905 0.311 -3.466 1.00 82.88 82 HIS A O 1
ATOM 630 N N . ASP A 1 83 ? 19.277 1.640 -5.190 1.00 85.62 83 ASP A N 1
ATOM 631 C CA . ASP A 1 83 ? 19.126 0.597 -6.217 1.00 85.62 83 ASP A CA 1
ATOM 632 C C . ASP A 1 83 ? 18.214 -0.545 -5.727 1.00 85.62 83 ASP A C 1
ATOM 634 O O . ASP A 1 83 ? 18.542 -1.736 -5.742 1.00 85.62 83 ASP A O 1
ATOM 638 N N . GLN A 1 84 ? 17.085 -0.157 -5.130 1.00 89.25 84 GLN A N 1
ATOM 639 C CA . GLN A 1 84 ? 16.181 -1.068 -4.440 1.00 89.25 84 GLN A CA 1
ATOM 640 C C . GLN A 1 84 ? 14.744 -0.775 -4.845 1.00 89.25 84 GLN A C 1
ATOM 642 O O . GLN A 1 84 ? 14.295 0.366 -4.868 1.00 89.25 84 GLN A O 1
ATOM 647 N N . GLU A 1 85 ? 13.997 -1.840 -5.106 1.00 93.50 85 GLU A N 1
ATOM 648 C CA . GLU A 1 85 ? 12.571 -1.749 -5.360 1.00 93.50 85 GLU A CA 1
ATOM 649 C C . GLU A 1 85 ? 11.728 -1.879 -4.088 1.00 93.50 85 GLU A C 1
ATOM 651 O O . GLU A 1 85 ? 11.985 -2.708 -3.198 1.00 93.50 85 GLU A O 1
ATOM 656 N N . TRP A 1 86 ? 10.645 -1.117 -4.078 1.00 96.88 86 TRP A N 1
ATOM 657 C CA . TRP A 1 86 ? 9.759 -0.935 -2.948 1.00 96.88 86 TRP A CA 1
ATOM 658 C C . TRP A 1 86 ? 8.287 -1.024 -3.366 1.00 96.88 86 TRP A C 1
ATOM 660 O O . TRP A 1 86 ? 7.928 -0.860 -4.533 1.00 96.88 86 TRP A O 1
ATOM 670 N N . ILE A 1 87 ? 7.429 -1.330 -2.396 1.00 97.94 87 ILE A N 1
ATOM 671 C CA . ILE A 1 87 ? 5.975 -1.301 -2.503 1.00 97.94 87 ILE A CA 1
ATOM 672 C C . ILE A 1 87 ? 5.463 -0.238 -1.539 1.00 97.94 87 ILE A C 1
ATOM 674 O O . ILE A 1 87 ? 5.397 -0.470 -0.327 1.00 97.94 87 ILE A O 1
ATOM 678 N N . PHE A 1 88 ? 5.029 0.876 -2.112 1.00 97.31 88 PHE A N 1
ATOM 679 C CA . PHE A 1 88 ? 4.285 1.902 -1.411 1.00 97.31 88 PHE A CA 1
ATOM 680 C C . PHE A 1 88 ? 2.844 1.434 -1.201 1.00 97.31 88 PHE A C 1
ATOM 682 O O . PHE A 1 88 ? 2.199 0.918 -2.118 1.00 97.31 88 PHE A O 1
ATOM 689 N N . ILE A 1 89 ? 2.340 1.623 0.016 1.00 97.50 89 ILE A N 1
ATOM 690 C CA . ILE A 1 89 ? 0.947 1.417 0.405 1.00 97.50 89 ILE A CA 1
ATOM 691 C C . ILE A 1 89 ? 0.543 2.613 1.258 1.00 97.50 89 ILE A C 1
ATOM 693 O O . ILE A 1 89 ? 0.986 2.738 2.403 1.00 97.50 89 ILE A O 1
ATOM 697 N N . GLY A 1 90 ? -0.316 3.486 0.746 1.00 96.38 90 GLY A N 1
ATOM 698 C CA . GLY A 1 90 ? -0.711 4.648 1.529 1.00 96.38 90 GLY A CA 1
ATOM 699 C C . GLY A 1 90 ? -1.641 5.627 0.845 1.00 96.38 90 GLY A C 1
ATOM 700 O O . GLY A 1 90 ? -2.173 5.383 -0.231 1.00 96.38 90 GLY A O 1
ATOM 701 N N . ASN A 1 91 ? -1.836 6.740 1.532 1.00 94.19 91 ASN A N 1
ATOM 702 C CA . ASN A 1 91 ? -2.510 7.940 1.065 1.00 94.19 91 ASN A CA 1
ATOM 703 C C . ASN A 1 91 ? -1.811 9.168 1.676 1.00 94.19 91 ASN A C 1
ATOM 705 O O . ASN A 1 91 ? -0.780 9.035 2.338 1.00 94.19 91 ASN A O 1
ATOM 709 N N . ASP A 1 92 ? -2.402 10.351 1.517 1.00 89.75 92 ASP A N 1
ATOM 710 C CA . ASP A 1 92 ? -1.835 11.610 2.020 1.00 89.75 92 ASP A CA 1
ATOM 711 C C . ASP A 1 92 ? -1.668 11.672 3.554 1.00 89.75 92 ASP A C 1
ATOM 713 O O . ASP A 1 92 ? -0.910 12.497 4.064 1.00 89.75 92 ASP A O 1
ATOM 717 N N . GLU A 1 93 ? -2.380 10.831 4.315 1.00 89.00 93 GLU A N 1
AT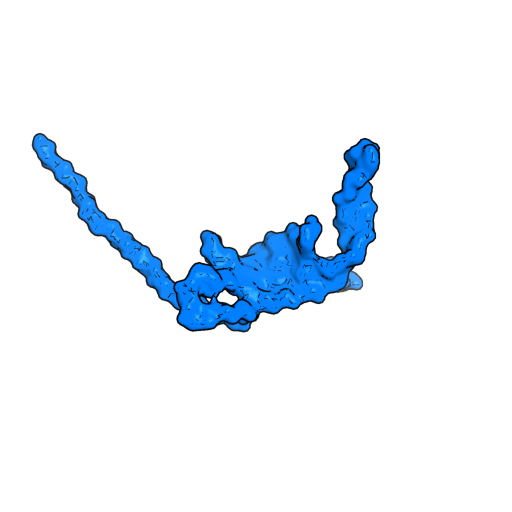OM 718 C CA . GLU A 1 93 ? -2.363 10.843 5.785 1.00 89.00 93 GLU A CA 1
ATOM 719 C C . GLU A 1 93 ? -1.486 9.736 6.387 1.00 89.00 93 GLU A C 1
ATOM 721 O O . GLU A 1 93 ? -0.885 9.926 7.447 1.00 89.00 93 GLU A O 1
ATOM 726 N N . GLN A 1 94 ? -1.438 8.561 5.757 1.00 89.56 94 GLN A N 1
ATOM 727 C CA . GLN A 1 94 ? -0.702 7.406 6.260 1.00 89.56 94 GLN A CA 1
ATOM 728 C C . GLN A 1 94 ? -0.033 6.645 5.122 1.00 89.56 94 GLN A C 1
ATOM 730 O O . GLN A 1 94 ? -0.667 6.300 4.129 1.00 89.56 94 GLN A O 1
ATOM 735 N N . GLN A 1 95 ? 1.246 6.337 5.310 1.00 94.50 95 GLN A N 1
ATOM 736 C CA . GLN A 1 95 ? 2.063 5.653 4.320 1.00 94.50 95 GLN A CA 1
ATOM 737 C C . GLN A 1 95 ? 2.895 4.555 4.964 1.00 94.50 95 GLN A C 1
ATOM 739 O O . GLN A 1 95 ? 3.357 4.669 6.103 1.00 94.50 95 GLN A O 1
ATOM 744 N N . LEU A 1 96 ? 3.083 3.494 4.200 1.00 95.75 96 LEU A N 1
ATOM 745 C CA . LEU A 1 96 ? 3.981 2.403 4.491 1.00 95.75 96 LEU A CA 1
ATOM 746 C C . LEU A 1 96 ? 4.745 2.098 3.214 1.00 95.75 96 LEU A C 1
ATOM 748 O O . LEU A 1 96 ? 4.133 1.899 2.169 1.00 95.75 96 LEU A O 1
ATOM 752 N N . ASP A 1 97 ? 6.061 2.008 3.329 1.00 95.94 97 ASP A N 1
ATOM 753 C CA . ASP A 1 97 ? 6.901 1.550 2.237 1.00 95.94 97 ASP A CA 1
ATOM 754 C C . ASP A 1 97 ? 7.616 0.263 2.643 1.00 95.94 97 ASP A C 1
ATOM 756 O O . ASP A 1 97 ? 8.136 0.146 3.758 1.00 95.94 97 ASP A O 1
ATOM 760 N N . LEU A 1 98 ? 7.574 -0.740 1.771 1.00 97.50 98 LEU A N 1
ATOM 761 C CA . LEU A 1 98 ? 8.090 -2.078 2.046 1.00 97.50 98 LEU A CA 1
ATOM 762 C C . LEU A 1 98 ? 9.017 -2.526 0.932 1.00 97.50 98 LEU A C 1
ATOM 764 O O . LEU A 1 98 ? 8.642 -2.486 -0.232 1.00 97.50 98 LEU A O 1
ATOM 768 N N . SER A 1 99 ? 10.173 -3.088 1.283 1.00 96.19 99 SER A N 1
ATOM 769 C CA . SER A 1 99 ? 10.961 -3.825 0.295 1.00 96.19 99 SER A CA 1
ATOM 770 C C . SER A 1 99 ? 10.128 -4.964 -0.305 1.00 96.19 99 SER A C 1
ATOM 772 O O . SER A 1 99 ? 9.247 -5.515 0.369 1.00 96.19 99 SER A O 1
ATOM 774 N N . LEU A 1 100 ? 10.426 -5.378 -1.542 1.00 95.62 100 LEU A N 1
ATOM 775 C CA . LEU A 1 100 ? 9.694 -6.475 -2.198 1.00 95.62 100 LEU A CA 1
ATOM 776 C C . LEU A 1 100 ? 9.601 -7.745 -1.339 1.00 95.62 100 LEU A C 1
ATOM 778 O O . LEU A 1 100 ? 8.548 -8.382 -1.276 1.00 95.62 100 LEU A O 1
ATOM 782 N N . GLU A 1 101 ? 10.687 -8.117 -0.660 1.00 97.06 101 GLU A N 1
ATOM 783 C CA . GLU A 1 101 ? 10.714 -9.287 0.225 1.00 97.06 101 GLU A CA 1
ATOM 784 C C . GLU A 1 101 ? 9.749 -9.133 1.405 1.00 97.06 101 GLU A C 1
ATOM 786 O O . GLU A 1 101 ? 8.975 -10.044 1.721 1.00 97.06 101 GLU A O 1
ATOM 791 N N . SER A 1 102 ? 9.729 -7.950 2.019 1.00 97.94 102 SER A N 1
ATOM 792 C CA . SER A 1 102 ? 8.825 -7.641 3.128 1.00 97.94 102 SER A CA 1
ATOM 793 C C . SER A 1 102 ? 7.368 -7.618 2.665 1.00 97.94 102 SER A C 1
ATOM 795 O O . SER A 1 102 ? 6.499 -8.162 3.348 1.00 97.94 102 SER A O 1
ATOM 797 N N . ALA A 1 103 ? 7.098 -7.071 1.477 1.00 97.88 103 ALA A N 1
ATOM 798 C CA . ALA A 1 103 ? 5.772 -7.055 0.869 1.00 97.88 103 ALA A CA 1
ATOM 799 C C . ALA A 1 103 ? 5.262 -8.473 0.558 1.00 97.88 103 ALA A C 1
ATOM 801 O O . ALA A 1 103 ? 4.121 -8.809 0.887 1.00 97.88 103 ALA A O 1
ATOM 802 N N . ARG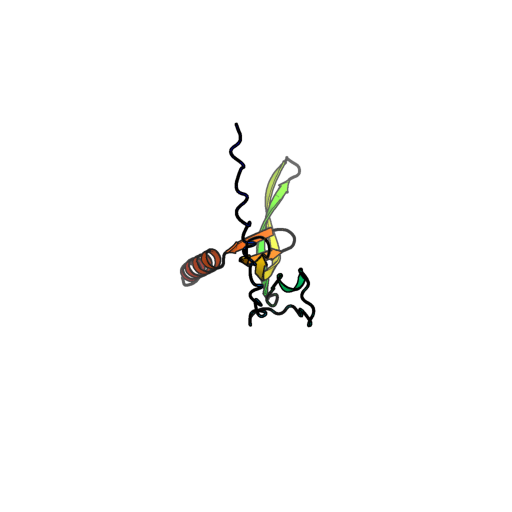 A 1 104 ? 6.109 -9.353 0.002 1.00 97.50 104 ARG A N 1
ATOM 803 C CA . ARG A 1 104 ? 5.773 -10.772 -0.237 1.00 97.50 104 ARG A CA 1
ATOM 804 C C . ARG A 1 104 ? 5.448 -11.501 1.062 1.00 97.50 104 ARG A C 1
ATOM 806 O O . ARG A 1 104 ? 4.464 -12.245 1.124 1.00 97.50 104 ARG A O 1
ATOM 813 N N . HIS A 1 105 ? 6.248 -11.278 2.104 1.00 98.00 105 HIS A N 1
ATOM 814 C CA . HIS A 1 105 ? 6.003 -11.871 3.413 1.00 98.00 105 HIS A CA 1
ATOM 815 C C . HIS A 1 105 ? 4.688 -11.355 4.019 1.00 98.00 105 HIS A C 1
ATOM 817 O O . HIS A 1 105 ? 3.863 -12.156 4.467 1.00 98.00 105 HIS A O 1
ATOM 823 N N . LEU A 1 106 ? 4.436 -10.044 3.962 1.00 97.50 106 LEU A N 1
ATOM 824 C CA . LEU A 1 106 ? 3.182 -9.456 4.430 1.00 97.50 106 LEU A CA 1
ATOM 825 C C . LEU A 1 106 ? 1.980 -10.040 3.680 1.00 97.50 106 LEU A C 1
ATOM 827 O O . LEU A 1 106 ? 1.030 -10.490 4.318 1.00 97.50 106 LEU A O 1
ATOM 831 N N . HIS A 1 107 ? 2.039 -10.115 2.349 1.00 97.00 107 HIS A N 1
ATOM 832 C CA . HIS A 1 107 ? 0.994 -10.729 1.531 1.00 97.00 107 HIS A CA 1
ATOM 833 C C . HIS A 1 107 ? 0.722 -12.184 1.946 1.00 97.00 107 HIS A C 1
ATOM 835 O O . HIS A 1 107 ? -0.436 -12.573 2.111 1.00 97.00 107 HIS A O 1
ATOM 841 N N . HIS A 1 108 ? 1.768 -12.982 2.189 1.00 97.00 108 HIS A N 1
ATOM 842 C CA . HIS A 1 108 ? 1.613 -14.356 2.671 1.00 97.00 108 HIS A CA 1
ATOM 843 C C . HIS A 1 108 ? 0.892 -14.418 4.029 1.00 97.00 108 HIS A C 1
ATOM 845 O O . HIS A 1 108 ? -0.039 -15.208 4.204 1.00 97.00 108 HIS A O 1
ATOM 851 N N . VAL A 1 109 ? 1.290 -13.578 4.991 1.00 97.69 109 VAL A N 1
ATOM 852 C CA . VAL A 1 109 ? 0.673 -13.528 6.327 1.00 97.69 109 VAL A CA 1
ATOM 853 C C . VAL A 1 109 ? -0.780 -13.055 6.249 1.00 97.69 109 VAL A C 1
ATOM 855 O O . VAL A 1 109 ? -1.657 -13.704 6.820 1.00 97.69 109 VAL A O 1
ATOM 858 N N . LEU A 1 110 ? -1.063 -11.987 5.500 1.00 96.38 110 LEU A N 1
ATOM 859 C CA . LEU A 1 110 ? -2.423 -11.488 5.279 1.00 96.38 110 LEU A CA 1
ATOM 860 C C . LEU A 1 110 ? -3.303 -12.552 4.622 1.00 96.38 110 LEU A C 1
ATOM 862 O O . LEU A 1 110 ? -4.400 -12.826 5.107 1.00 96.38 110 LEU A O 1
ATOM 866 N N . GLY A 1 111 ? -2.799 -13.226 3.586 1.00 97.00 111 GLY A N 1
ATOM 867 C CA . GLY A 1 111 ? -3.505 -14.320 2.927 1.00 97.00 111 GLY A CA 1
ATOM 868 C C . GLY A 1 111 ? -3.882 -15.446 3.893 1.00 97.00 111 GLY A C 1
ATOM 869 O O . GLY A 1 111 ? -4.969 -16.008 3.784 1.00 97.00 111 GLY A O 1
ATOM 870 N N . ARG A 1 112 ? -3.036 -15.753 4.883 1.00 96.56 112 ARG A N 1
ATOM 871 C CA . ARG A 1 112 ? -3.361 -16.732 5.934 1.00 96.56 112 ARG A CA 1
ATOM 872 C C . ARG A 1 112 ? -4.412 -16.229 6.923 1.00 96.56 112 ARG A C 1
ATOM 874 O O . ARG A 1 112 ? -5.227 -17.027 7.376 1.00 96.56 112 ARG A O 1
ATOM 881 N N . LEU A 1 113 ? -4.394 -14.945 7.275 1.00 96.94 113 LEU A N 1
ATOM 882 C CA . LEU A 1 113 ? -5.352 -14.357 8.219 1.00 96.94 113 LEU A CA 1
ATOM 883 C C . LEU A 1 113 ? -6.750 -14.178 7.608 1.00 96.94 113 LEU A C 1
ATOM 885 O O . LEU A 1 113 ? -7.739 -14.321 8.324 1.00 96.94 113 LEU A O 1
ATOM 889 N N . LEU A 1 114 ? -6.824 -13.895 6.304 1.00 95.19 114 LEU A N 1
ATOM 890 C CA . LEU A 1 114 ? -8.073 -13.636 5.580 1.00 95.19 114 LEU A CA 1
ATOM 891 C C . LEU A 1 114 ? -8.782 -14.905 5.080 1.00 95.19 114 LEU A C 1
ATOM 893 O O . LEU A 1 114 ? -9.984 -14.870 4.853 1.00 95.19 114 LEU A O 1
ATOM 897 N N . ARG A 1 115 ? -8.076 -16.034 4.923 1.00 88.44 115 ARG A N 1
ATOM 898 C CA . ARG A 1 115 ? -8.651 -17.330 4.495 1.00 88.44 115 ARG A CA 1
ATOM 899 C C . ARG A 1 115 ? -9.345 -18.112 5.626 1.00 88.44 115 ARG A C 1
ATOM 901 O O . ARG A 1 115 ? -9.372 -19.340 5.573 1.00 88.44 115 ARG A O 1
ATOM 908 N N . ARG A 1 116 ? -9.842 -17.432 6.660 1.00 56.81 116 ARG A N 1
ATOM 909 C CA . ARG A 1 116 ? -10.575 -18.076 7.761 1.00 56.81 116 ARG A CA 1
ATOM 910 C C . ARG A 1 116 ? -11.972 -18.509 7.345 1.00 56.81 116 ARG A C 1
ATOM 912 O O . ARG A 1 116 ? -12.676 -17.679 6.736 1.00 56.81 116 ARG A O 1
#

Foldseek 3Di:
DDDDDDPDPPPPPVPPPPPPPQDPQFPDDPDPDPDPVSQKGKHDKDKDWDWDWDWDADPVRDTDIDTDTDIWIWMWIADSVVRFIWIWIGDPRDIDIGGPVRVVVVVVVVVVVPVD

Sequence (116 aa):
MFLPFREGPMSLVESSPVDLACPEWCAVNHGTHELVADDDHQSDIHTVAALLRHLAPAPDGSLIQRTVASDIDVVRHHDATHDQEWIFIGNDEQQLDLSLESARHLHHVLGRLLRR

Secondary structure (DSSP, 8-state):
-----------------------TT--S--TT---GGGS--BPPPEEEEEEEEEEEE-TTSPEEEEEEEEEEEEEEEEETTTTEEEEEEE-SS-EEEEEHHHHHHHHHHHHHHH--

pLDDT: mean 81.1, std 20.65, range [30.78, 98.0]

Radius of gyration: 22.95 Å; chains: 1; bounding box: 80×37×51 Å

Organism: NCBI:txid1538144